Protein AF-A0A1J3J475-F1 (afdb_monomer)

Radius of gyration: 14.27 Å; Cα contacts (8 Å, |Δi|>4): 112; chains: 1; bounding box: 33×34×35 Å

InterPro domains:
  IPR001360 Glycoside hydrolase family 1 [PF00232] (1-90)
  IPR001360 Glycoside hydrolase family 1 [PTHR10353] (1-90)
  IPR017853 Glycoside hydrolase superfamily [SSF51445] (1-90)

Mean predicted aligned error: 2.6 Å

Organism: Noccaea caerulescens (NCBI:txid107243)

pLDDT: mean 96.66, std 2.02, range [85.25, 98.38]

Foldseek 3Di:
DLQAAACCPPQQQADDPQNVCLVVCLVVDVVSDGSNCRNNCLVCVVVVVVVCVVVVNDDDDDDQDQSLQQVPPDPRDGRVVSVVSVVVND

Secondary structure (DSSP, 8-state):
-TTT---TTGGGPPP-HHHHHHHH-GGGSTT---TTTTT-HHHHHHHHHHHHHHTT---------HHHHSTTGGGS---HHHHHHHHHH-

Sequence (90 aa):
AYQYEGAFLTDGKGLNNWDVFTHENPGKIPDGDNGDIAVDQYHRFLEDIQSMNYLGVNSYRLSISWSRVLPKGRFGGINYMGIKYYNSLI

Structure (mmCIF, N/CA/C/O bac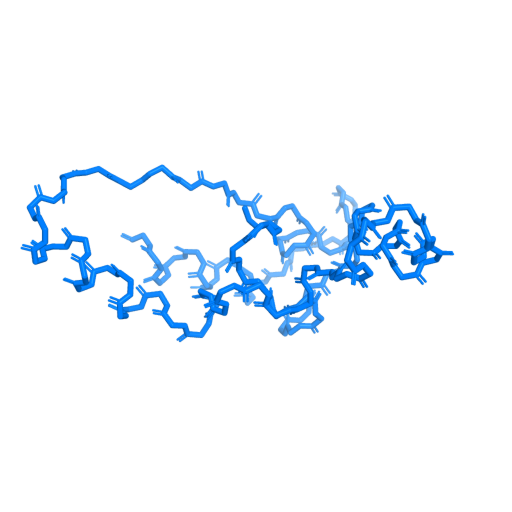kbone):
data_AF-A0A1J3J475-F1
#
_entry.id   AF-A0A1J3J475-F1
#
loop_
_atom_site.group_PDB
_atom_site.id
_atom_site.type_symbol
_atom_site.label_atom_id
_atom_site.label_alt_id
_atom_site.label_comp_id
_atom_site.label_asym_id
_atom_site.label_entity_id
_atom_site.label_seq_id
_atom_site.pdbx_PDB_ins_code
_atom_site.Cartn_x
_atom_site.Cartn_y
_atom_site.Cartn_z
_atom_site.occupancy
_atom_site.B_iso_or_equiv
_atom_site.auth_seq_id
_atom_site.auth_comp_id
_atom_site.auth_asym_id
_atom_site.auth_atom_id
_atom_site.pdbx_PDB_model_num
ATOM 1 N N . ALA A 1 1 ? 2.374 -4.983 4.110 1.00 96.31 1 ALA A N 1
ATOM 2 C CA . ALA A 1 1 ? 2.028 -3.942 3.134 1.00 96.31 1 ALA A CA 1
ATOM 3 C C . ALA A 1 1 ? 1.769 -4.618 1.803 1.00 96.31 1 ALA A C 1
ATOM 5 O O . ALA A 1 1 ? 0.615 -4.839 1.491 1.00 96.31 1 ALA A O 1
ATOM 6 N N . TYR A 1 2 ? 2.809 -5.074 1.092 1.00 98.00 2 TYR A N 1
ATOM 7 C CA . TYR A 1 2 ? 2.661 -5.731 -0.219 1.00 98.00 2 TYR A CA 1
ATOM 8 C C . TYR A 1 2 ? 1.638 -6.881 -0.242 1.00 98.00 2 TYR A C 1
ATOM 10 O O . TYR A 1 2 ? 0.833 -6.970 -1.153 1.00 98.00 2 TYR A O 1
ATOM 18 N N . GLN A 1 3 ? 1.618 -7.707 0.807 1.00 97.81 3 GLN A N 1
ATOM 19 C CA . GLN A 1 3 ? 0.741 -8.880 0.895 1.00 97.81 3 GLN A CA 1
ATOM 20 C C . GLN A 1 3 ? -0.756 -8.564 1.034 1.00 97.81 3 GLN A C 1
ATOM 22 O O . GLN A 1 3 ? -1.559 -9.478 0.898 1.00 97.81 3 GLN A O 1
ATOM 27 N N . TYR A 1 4 ? -1.135 -7.331 1.382 1.00 97.69 4 TYR A N 1
ATOM 28 C CA . TYR A 1 4 ? -2.527 -7.020 1.725 1.00 97.69 4 TYR A CA 1
ATOM 29 C C . TYR A 1 4 ? -3.046 -5.686 1.172 1.00 97.69 4 TYR A C 1
ATOM 31 O O . TYR A 1 4 ? -4.242 -5.569 0.938 1.00 97.69 4 TYR A O 1
ATOM 39 N N . GLU A 1 5 ? -2.187 -4.687 0.937 1.00 98.25 5 GLU A N 1
ATOM 40 C CA . GLU A 1 5 ? -2.633 -3.354 0.505 1.00 98.25 5 GLU A CA 1
ATOM 41 C C . GLU A 1 5 ? -3.191 -3.350 -0.918 1.00 98.25 5 GLU A C 1
ATOM 43 O O . GLU A 1 5 ? -4.228 -2.737 -1.148 1.00 98.25 5 GLU A O 1
ATOM 48 N N . GLY A 1 6 ? -2.484 -3.972 -1.866 1.00 98.19 6 GLY A N 1
ATOM 49 C CA . GLY A 1 6 ? -2.728 -3.740 -3.287 1.00 98.19 6 GLY A CA 1
ATOM 50 C C . GLY A 1 6 ? -2.416 -2.303 -3.708 1.00 98.19 6 GLY A C 1
ATOM 51 O O . GLY A 1 6 ? -1.546 -1.628 -3.133 1.00 98.19 6 GLY A O 1
ATOM 52 N N . ALA A 1 7 ? -3.145 -1.825 -4.719 1.00 97.88 7 ALA A N 1
ATOM 53 C CA . ALA A 1 7 ? -3.058 -0.460 -5.235 1.00 97.88 7 ALA A CA 1
ATOM 54 C C . ALA A 1 7 ? -1.605 -0.067 -5.570 1.00 97.88 7 ALA A C 1
ATOM 56 O O . ALA A 1 7 ? -1.091 0.972 -5.132 1.00 97.88 7 ALA A O 1
ATOM 57 N N . PHE A 1 8 ? -0.909 -0.957 -6.285 1.00 97.06 8 PHE A N 1
ATOM 58 C CA 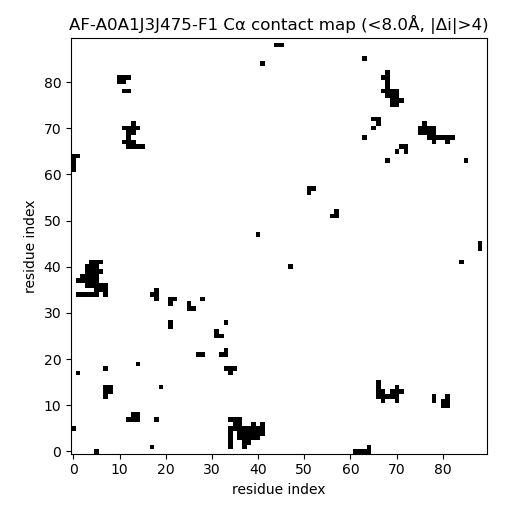. PHE A 1 8 ? 0.552 -0.939 -6.387 1.00 97.06 8 PHE A CA 1
ATOM 59 C C . PHE A 1 8 ? 1.136 0.286 -7.119 1.00 97.06 8 PHE A C 1
ATOM 61 O O . PHE A 1 8 ? 2.295 0.619 -6.868 1.00 97.06 8 PHE A O 1
ATOM 68 N N . LEU A 1 9 ? 0.347 0.987 -7.942 1.00 96.62 9 LEU A N 1
ATOM 69 C CA . LEU A 1 9 ? 0.719 2.237 -8.633 1.00 96.62 9 LEU A CA 1
ATOM 70 C C . LEU A 1 9 ? -0.200 3.426 -8.298 1.00 96.62 9 LEU A C 1
ATOM 72 O O . LEU A 1 9 ? -0.113 4.484 -8.921 1.00 96.62 9 LEU A O 1
ATOM 76 N N . THR A 1 10 ? -1.079 3.274 -7.310 1.00 98.00 10 THR A N 1
ATOM 77 C CA . THR A 1 10 ? -2.043 4.314 -6.937 1.00 98.00 10 THR A CA 1
ATOM 78 C C . THR A 1 10 ? -1.379 5.414 -6.110 1.00 98.00 10 THR A C 1
ATOM 80 O O . THR A 1 10 ? -0.462 5.159 -5.322 1.00 98.00 10 THR A O 1
ATOM 83 N N . ASP A 1 11 ? -1.854 6.650 -6.287 1.00 97.56 11 ASP A N 1
ATOM 84 C CA . ASP A 1 11 ? -1.491 7.824 -5.484 1.00 97.56 11 ASP A CA 1
ATOM 85 C C . ASP A 1 11 ? 0.019 8.056 -5.339 1.00 97.56 11 ASP A C 1
ATOM 87 O O . ASP A 1 11 ? 0.526 8.426 -4.280 1.00 97.56 11 ASP A O 1
ATOM 91 N N . GLY A 1 12 ? 0.762 7.823 -6.421 1.00 96.62 12 GLY A N 1
ATOM 92 C CA . GLY A 1 12 ? 2.194 8.103 -6.482 1.00 96.62 12 GLY A CA 1
ATOM 93 C C . GLY A 1 12 ? 3.079 7.086 -5.761 1.00 96.62 12 GLY A C 1
ATOM 94 O O . GLY A 1 12 ? 4.259 7.372 -5.563 1.00 96.62 12 GLY A O 1
ATOM 95 N N . LYS A 1 13 ? 2.558 5.908 -5.379 1.00 97.88 13 LYS A N 1
ATOM 96 C CA . LYS A 1 13 ? 3.398 4.786 -4.931 1.00 97.88 13 LYS A CA 1
ATOM 97 C C . LYS A 1 13 ? 4.397 4.403 -6.033 1.00 97.88 13 LYS A C 1
ATOM 99 O O . LYS A 1 13 ? 4.035 4.242 -7.193 1.00 97.88 13 LYS A O 1
ATOM 104 N N . GLY A 1 14 ? 5.658 4.226 -5.646 1.00 97.38 14 GLY A N 1
ATOM 105 C CA . GLY A 1 14 ? 6.704 3.676 -6.502 1.00 97.38 14 GLY A CA 1
ATOM 106 C C . GLY A 1 14 ? 6.711 2.146 -6.514 1.00 97.38 14 GLY A C 1
ATOM 107 O O . GLY A 1 14 ? 6.173 1.484 -5.613 1.00 97.38 14 GLY A O 1
ATOM 108 N N . LEU A 1 15 ? 7.386 1.583 -7.514 1.00 97.50 15 LEU A N 1
ATOM 109 C CA . LEU A 1 15 ? 7.659 0.150 -7.570 1.00 97.50 15 LEU A CA 1
ATOM 110 C C . LEU A 1 15 ? 8.630 -0.254 -6.451 1.00 97.50 15 LEU A C 1
ATOM 112 O O . LEU A 1 15 ? 9.588 0.456 -6.142 1.00 97.50 15 LEU A O 1
ATOM 116 N N . ASN A 1 16 ? 8.367 -1.397 -5.835 1.00 96.38 16 ASN A N 1
ATOM 117 C CA . ASN A 1 16 ? 9.280 -2.099 -4.946 1.00 96.38 16 ASN A CA 1
ATOM 118 C C . ASN A 1 16 ? 9.817 -3.368 -5.637 1.00 96.38 16 ASN A C 1
ATOM 120 O O . ASN A 1 16 ? 9.358 -3.754 -6.710 1.00 96.38 16 ASN A O 1
ATOM 124 N N . ASN A 1 17 ? 10.782 -4.037 -5.003 1.00 97.19 17 ASN A N 1
ATOM 125 C CA . ASN A 1 17 ? 11.417 -5.224 -5.580 1.00 97.19 17 ASN A CA 1
ATOM 126 C C . ASN A 1 17 ? 10.436 -6.375 -5.854 1.00 97.19 17 ASN A C 1
ATOM 128 O O . ASN A 1 17 ? 10.665 -7.130 -6.790 1.00 97.19 17 ASN A O 1
ATOM 132 N N . TRP A 1 18 ? 9.371 -6.523 -5.060 1.00 97.38 18 TRP A N 1
ATOM 133 C CA . TRP A 1 18 ? 8.351 -7.551 -5.279 1.00 97.38 18 TRP A CA 1
ATOM 134 C C . TRP A 1 18 ? 7.434 -7.223 -6.456 1.00 97.38 18 TRP A C 1
ATOM 136 O O . TRP A 1 18 ? 7.117 -8.138 -7.211 1.00 97.38 18 TRP A O 1
ATOM 146 N N . ASP A 1 19 ? 7.072 -5.946 -6.646 1.00 97.44 19 ASP A N 1
ATOM 147 C CA . ASP A 1 19 ? 6.354 -5.500 -7.850 1.00 97.44 19 ASP A CA 1
ATOM 148 C C . ASP A 1 19 ? 7.158 -5.956 -9.091 1.00 97.44 19 ASP A C 1
ATOM 150 O O . ASP A 1 19 ? 6.703 -6.783 -9.872 1.00 97.44 19 ASP A O 1
ATOM 154 N N . VAL A 1 20 ? 8.432 -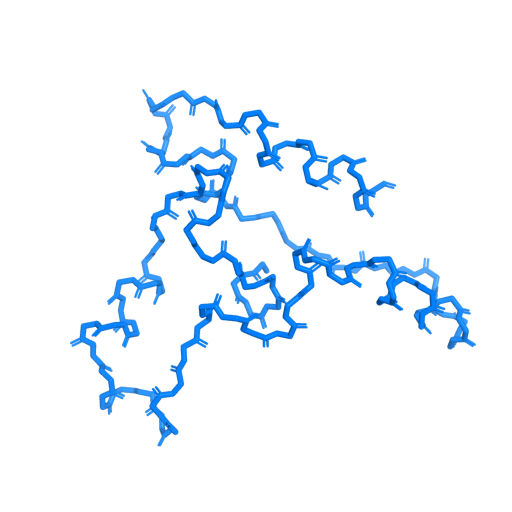5.555 -9.183 1.00 97.62 20 VAL A N 1
ATOM 155 C CA . VAL A 1 20 ? 9.308 -5.911 -10.317 1.00 97.62 20 VAL A CA 1
ATOM 156 C C . VAL A 1 20 ? 9.508 -7.425 -10.448 1.00 97.62 20 VAL A C 1
ATOM 158 O O . VAL A 1 20 ? 9.362 -7.979 -11.534 1.00 97.62 20 VAL A O 1
ATOM 161 N N . PHE A 1 21 ? 9.818 -8.120 -9.350 1.00 97.69 21 PHE A N 1
ATOM 162 C CA . PHE A 1 21 ? 10.101 -9.555 -9.378 1.00 97.69 21 PHE A CA 1
ATOM 163 C C . PHE A 1 21 ? 8.919 -10.375 -9.901 1.00 97.69 21 PHE A C 1
ATOM 165 O O . PHE A 1 21 ? 9.126 -11.255 -10.736 1.00 97.69 21 PHE A O 1
ATOM 172 N N . THR A 1 22 ? 7.704 -10.089 -9.425 1.00 96.69 22 THR A N 1
ATOM 173 C CA . THR A 1 22 ? 6.497 -10.837 -9.812 1.00 96.69 22 THR A CA 1
ATOM 174 C C . THR A 1 22 ? 6.077 -10.549 -11.252 1.00 96.69 22 THR A C 1
ATOM 176 O O . THR A 1 22 ? 5.729 -11.488 -11.966 1.00 96.69 22 THR A O 1
ATOM 179 N N . HIS A 1 23 ? 6.197 -9.301 -11.724 1.00 96.44 23 HIS A N 1
ATOM 180 C CA . HIS A 1 23 ? 5.909 -8.955 -13.123 1.00 96.44 23 HIS A CA 1
ATOM 181 C C . HIS A 1 23 ? 6.950 -9.501 -14.108 1.00 96.44 23 HIS A C 1
ATOM 183 O O . HIS A 1 23 ? 6.586 -9.937 -15.198 1.00 96.44 23 HIS A O 1
ATOM 189 N N . GLU A 1 24 ? 8.237 -9.505 -13.751 1.00 97.00 24 GLU A N 1
ATOM 190 C CA . GLU A 1 24 ? 9.307 -9.990 -14.638 1.00 97.00 24 GLU A CA 1
ATOM 191 C C . GLU A 1 24 ? 9.477 -11.517 -14.609 1.00 97.00 24 GLU A C 1
ATOM 193 O O . GLU A 1 24 ? 10.012 -12.099 -15.554 1.00 97.00 24 GLU A O 1
ATOM 198 N N . ASN A 1 25 ? 9.034 -12.187 -13.539 1.00 94.69 25 ASN A N 1
ATOM 199 C CA . ASN A 1 25 ? 9.250 -13.621 -13.335 1.00 94.69 25 ASN A CA 1
ATOM 200 C C . ASN A 1 25 ? 7.947 -14.369 -12.988 1.00 94.69 25 ASN A C 1
ATOM 202 O O . ASN A 1 25 ? 7.895 -15.034 -11.949 1.00 94.69 25 ASN A O 1
ATOM 206 N N . PRO A 1 26 ? 6.912 -14.355 -13.851 1.00 85.25 26 PRO A N 1
ATOM 207 C CA . PRO A 1 26 ? 5.613 -14.960 -13.536 1.00 85.25 26 PRO A CA 1
ATOM 208 C C . PRO A 1 26 ? 5.712 -16.458 -13.199 1.00 85.25 26 PRO A C 1
ATOM 210 O O . PRO A 1 26 ? 5.018 -16.947 -12.319 1.00 85.25 26 PRO A O 1
ATOM 213 N N . GLY A 1 27 ? 6.657 -17.188 -13.806 1.00 92.56 27 GLY A N 1
ATOM 214 C CA . GLY A 1 27 ? 6.898 -18.608 -13.504 1.00 92.56 27 GLY A CA 1
ATOM 215 C C . GLY A 1 27 ? 7.578 -18.895 -12.156 1.00 92.56 27 GLY A C 1
ATOM 216 O O . GLY A 1 27 ? 7.846 -20.056 -11.847 1.00 92.56 27 GLY A O 1
ATOM 217 N N . LYS A 1 28 ? 7.925 -17.868 -11.367 1.00 95.19 28 LYS A N 1
ATOM 218 C CA . LYS A 1 28 ? 8.455 -18.022 -9.999 1.00 95.19 28 LYS A CA 1
ATOM 219 C C . LYS A 1 28 ? 7.364 -17.997 -8.938 1.00 95.19 28 LYS A C 1
ATOM 221 O O . LYS A 1 28 ? 7.640 -18.387 -7.804 1.00 95.19 28 LYS A O 1
ATOM 226 N N . ILE A 1 29 ? 6.162 -17.563 -9.302 1.00 95.19 29 ILE A N 1
ATOM 227 C CA . ILE A 1 29 ? 4.997 -17.602 -8.433 1.00 95.19 29 ILE A CA 1
ATOM 228 C C . ILE A 1 29 ? 4.166 -18.836 -8.823 1.00 95.19 29 ILE A C 1
ATOM 230 O O . ILE A 1 29 ? 3.814 -18.961 -9.994 1.00 95.19 29 ILE A O 1
ATOM 234 N N . PRO A 1 30 ? 3.894 -19.782 -7.901 1.00 94.31 30 PRO A N 1
ATOM 235 C CA . PRO A 1 30 ? 3.261 -21.060 -8.246 1.00 94.31 30 PRO A CA 1
ATOM 236 C C . PRO A 1 30 ? 1.908 -20.951 -8.960 1.00 94.31 30 PRO A C 1
ATOM 238 O O . PRO A 1 30 ? 1.614 -21.775 -9.821 1.00 94.31 30 PRO A O 1
ATOM 241 N N . ASP A 1 31 ? 1.101 -19.954 -8.604 1.00 94.00 31 ASP A N 1
ATOM 242 C CA . ASP A 1 31 ? -0.199 -19.639 -9.210 1.00 94.00 31 ASP A CA 1
ATOM 243 C C . ASP A 1 31 ? -0.122 -18.491 -10.232 1.00 94.00 31 ASP A 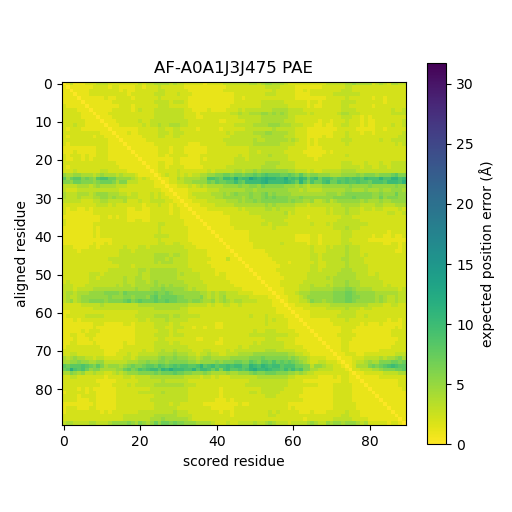C 1
ATOM 245 O O . ASP A 1 31 ? -1.102 -18.211 -10.916 1.00 94.00 31 ASP A O 1
ATOM 249 N N . GLY A 1 32 ? 1.054 -17.878 -10.400 1.00 92.69 32 GLY A N 1
ATOM 250 C CA . GLY A 1 32 ? 1.271 -16.744 -11.298 1.00 92.69 32 GLY A CA 1
ATOM 251 C C . GLY A 1 32 ? 0.722 -15.411 -10.784 1.00 92.69 32 GLY A C 1
ATOM 252 O O . GLY A 1 32 ? 0.753 -14.436 -11.535 1.00 92.69 32 GLY A O 1
ATOM 253 N N . ASP A 1 33 ? 0.247 -15.351 -9.537 1.00 95.12 33 ASP A N 1
ATOM 254 C CA . ASP A 1 33 ? -0.340 -14.141 -8.966 1.00 95.12 33 ASP A CA 1
ATOM 255 C C . ASP A 1 33 ? 0.715 -13.092 -8.571 1.00 95.12 33 ASP A C 1
ATOM 257 O O . ASP A 1 33 ? 1.927 -13.330 -8.519 1.00 95.12 33 ASP A O 1
ATOM 261 N N . ASN A 1 34 ? 0.243 -11.882 -8.276 1.00 96.75 34 ASN A N 1
ATOM 262 C CA . ASN A 1 34 ? 1.063 -10.776 -7.798 1.00 96.75 34 ASN A CA 1
ATOM 263 C C . ASN A 1 34 ? 0.321 -9.947 -6.732 1.00 96.75 34 ASN A C 1
ATOM 265 O O . ASN A 1 34 ? -0.843 -10.181 -6.405 1.00 96.75 34 ASN A O 1
ATOM 269 N N . GLY A 1 35 ? 1.016 -8.963 -6.161 1.00 96.94 35 GLY A N 1
ATOM 270 C CA . 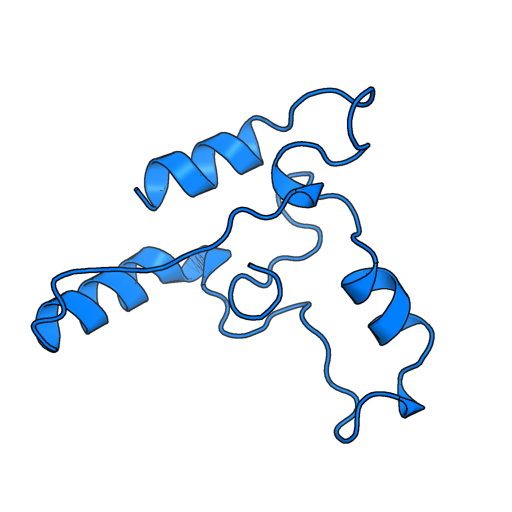GLY A 1 35 ? 0.464 -8.055 -5.154 1.00 96.94 35 GLY A CA 1
ATOM 271 C C . GLY A 1 35 ? -0.242 -6.816 -5.712 1.00 96.94 35 GLY A C 1
ATOM 272 O O . GLY A 1 35 ? -0.391 -5.850 -4.963 1.00 96.94 35 GLY A O 1
ATOM 273 N N . ASP A 1 36 ? -0.649 -6.793 -6.988 1.00 98.00 36 ASP A N 1
ATOM 274 C CA . ASP A 1 36 ? -1.213 -5.585 -7.613 1.00 98.00 36 ASP A CA 1
ATOM 275 C C . ASP A 1 36 ? -2.522 -5.156 -6.937 1.00 98.00 36 ASP A C 1
ATOM 277 O O . ASP A 1 36 ? -2.747 -3.960 -6.713 1.00 98.00 36 ASP A O 1
ATOM 281 N N . ILE A 1 37 ? -3.350 -6.143 -6.568 1.00 98.12 37 ILE A N 1
ATOM 282 C CA . ILE A 1 37 ? -4.639 -5.971 -5.877 1.00 98.12 37 ILE A CA 1
ATOM 283 C C . ILE A 1 37 ? -4.597 -6.548 -4.452 1.00 98.12 37 ILE A C 1
ATOM 285 O O . ILE A 1 37 ? -5.086 -5.905 -3.526 1.00 98.12 37 ILE A O 1
ATOM 289 N N . ALA A 1 38 ? -3.990 -7.724 -4.241 1.00 97.19 38 ALA A N 1
ATOM 290 C CA . ALA A 1 38 ? -4.012 -8.435 -2.954 1.00 97.19 38 ALA A CA 1
ATOM 291 C C . ALA A 1 38 ? -5.450 -8.578 -2.390 1.00 97.19 38 ALA A C 1
ATOM 293 O O . ALA A 1 38 ? -6.349 -8.986 -3.120 1.00 97.19 38 ALA A O 1
ATOM 294 N N . VAL A 1 39 ? -5.689 -8.240 -1.113 1.00 97.69 39 VAL A N 1
ATOM 295 C CA . VAL A 1 39 ? -7.052 -8.168 -0.531 1.00 97.69 39 VAL A CA 1
ATOM 296 C C . VAL A 1 39 ? -7.675 -6.770 -0.631 1.00 97.69 39 VAL A C 1
ATOM 298 O O . VAL A 1 39 ? -8.731 -6.517 -0.057 1.00 97.69 39 VAL A O 1
ATOM 301 N N . ASP A 1 40 ? -7.027 -5.871 -1.374 1.00 98.19 40 ASP A N 1
ATOM 302 C CA . ASP A 1 40 ? -7.450 -4.495 -1.624 1.00 98.19 40 ASP A CA 1
ATOM 303 C C . ASP A 1 40 ? -7.666 -3.651 -0.355 1.00 98.19 40 ASP A C 1
ATOM 305 O O . ASP A 1 40 ? -8.520 -2.760 -0.293 1.00 98.19 40 ASP A O 1
ATOM 309 N N . GLN A 1 41 ? -6.862 -3.896 0.685 1.00 98.06 41 GLN A N 1
ATOM 310 C CA . GLN A 1 41 ? -6.960 -3.137 1.932 1.00 98.06 41 GLN A CA 1
ATOM 311 C C . GLN A 1 41 ? -6.738 -1.634 1.707 1.00 98.06 41 GLN A C 1
ATOM 313 O O . GLN A 1 41 ? -7.262 -0.816 2.464 1.00 98.06 41 GLN A O 1
ATOM 318 N N . TYR A 1 42 ? -5.982 -1.234 0.678 1.00 98.25 42 TYR A N 1
ATOM 319 C CA . TYR A 1 42 ? -5.771 0.182 0.383 1.00 98.25 42 TYR A CA 1
ATOM 320 C C . TYR A 1 42 ? -7.091 0.955 0.253 1.00 98.25 42 TYR A C 1
ATOM 322 O O . TYR A 1 42 ? -7.204 2.061 0.781 1.00 98.25 42 TYR A O 1
ATOM 330 N N . HIS A 1 43 ? -8.106 0.350 -0.368 1.00 98.19 43 HIS A N 1
ATOM 331 C CA . HIS A 1 43 ? -9.433 0.949 -0.504 1.00 98.19 43 HIS A CA 1
ATOM 332 C C . HIS A 1 43 ? -10.412 0.486 0.586 1.00 98.19 43 HIS A C 1
ATOM 334 O O . HIS A 1 43 ? -11.338 1.222 0.924 1.00 98.19 43 HIS A O 1
ATOM 340 N N . ARG A 1 44 ? -10.209 -0.712 1.153 1.00 97.94 44 ARG A N 1
ATOM 341 C CA . ARG A 1 44 ? -11.187 -1.395 2.022 1.00 97.94 44 ARG A CA 1
ATOM 342 C C . ARG A 1 44 ? -10.830 -1.429 3.509 1.00 97.94 44 ARG A C 1
ATOM 344 O O . ARG A 1 44 ? -11.535 -2.063 4.287 1.00 97.94 44 ARG A O 1
ATOM 351 N N . PHE A 1 45 ? -9.788 -0.719 3.944 1.00 96.75 45 PHE A N 1
ATOM 352 C CA . PHE A 1 45 ? -9.315 -0.775 5.335 1.00 96.75 45 PHE A CA 1
ATOM 353 C C . PHE A 1 45 ? -10.395 -0.475 6.392 1.00 96.75 45 PHE A C 1
ATOM 355 O O . PHE A 1 45 ? -10.328 -1.012 7.494 1.00 96.75 45 PHE A O 1
ATOM 362 N N . LEU A 1 46 ? -11.408 0.344 6.081 1.00 96.75 46 LEU A N 1
ATOM 363 C CA . LEU A 1 46 ? -12.527 0.595 6.999 1.00 96.75 46 LEU A CA 1
ATOM 364 C C . LEU A 1 46 ? -13.366 -0.669 7.252 1.00 96.75 46 LEU A C 1
ATOM 366 O O . LEU A 1 46 ? -13.768 -0.912 8.389 1.00 96.75 46 LEU A O 1
ATOM 370 N N . GLU A 1 47 ? -13.599 -1.484 6.223 1.00 97.75 47 GLU A N 1
ATOM 371 C CA . GLU A 1 47 ? -14.314 -2.764 6.331 1.00 97.75 47 GLU A CA 1
ATOM 372 C C . GLU A 1 47 ? -13.486 -3.787 7.122 1.00 97.75 47 GLU A C 1
ATOM 374 O O . GLU A 1 47 ? -14.020 -4.507 7.972 1.00 97.75 47 GLU A O 1
ATOM 379 N N . ASP A 1 48 ? -12.167 -3.806 6.902 1.00 96.38 48 ASP A N 1
ATOM 380 C CA . ASP A 1 48 ? -11.242 -4.656 7.658 1.00 96.38 48 ASP A CA 1
ATOM 381 C C . ASP A 1 48 ? -11.253 -4.294 9.152 1.00 96.38 48 ASP A C 1
ATOM 383 O O . ASP A 1 48 ? -11.356 -5.176 10.006 1.00 96.38 48 ASP A O 1
ATOM 387 N N . ILE A 1 49 ? -11.202 -2.997 9.487 1.00 95.88 49 ILE A N 1
ATOM 388 C CA . ILE A 1 49 ? -11.261 -2.508 10.875 1.00 95.88 49 ILE A CA 1
ATOM 389 C C . ILE A 1 49 ? -12.598 -2.866 11.528 1.00 95.88 49 ILE A C 1
ATOM 391 O O . ILE A 1 49 ? -12.619 -3.337 12.668 1.00 95.88 49 ILE A O 1
ATOM 395 N N . GLN A 1 50 ? -13.715 -2.692 10.817 1.00 96.94 50 GLN A N 1
ATOM 396 C CA . GLN A 1 50 ? -15.034 -3.092 11.315 1.00 96.94 50 GLN A CA 1
ATOM 397 C C . GLN A 1 50 ? -15.097 -4.595 11.604 1.00 96.94 50 GLN A C 1
ATOM 399 O O . GLN A 1 50 ? -15.613 -5.001 12.647 1.00 96.94 50 GLN A O 1
ATOM 404 N N . SER A 1 51 ? -14.522 -5.411 10.721 1.00 97.12 51 SER A N 1
ATOM 405 C CA . SER A 1 51 ? -14.455 -6.864 10.887 1.00 97.12 51 SER A CA 1
ATOM 406 C C . SER A 1 51 ? -13.593 -7.258 12.091 1.00 97.12 51 SER A C 1
ATOM 408 O O . SER A 1 51 ? -14.005 -8.091 12.898 1.00 97.12 51 SER A O 1
ATOM 410 N N . MET A 1 52 ? -12.433 -6.619 12.273 1.00 96.12 52 MET A N 1
ATOM 411 C CA . MET A 1 52 ? -11.576 -6.828 13.447 1.00 96.12 52 MET A CA 1
ATOM 412 C C . MET A 1 52 ? -12.294 -6.465 14.752 1.00 96.12 52 MET A C 1
ATOM 414 O O . MET A 1 52 ? -12.231 -7.228 15.717 1.00 96.12 52 MET A O 1
ATOM 418 N N . ASN A 1 53 ? -13.025 -5.348 14.765 1.00 96.50 53 ASN A N 1
ATOM 419 C CA . ASN A 1 53 ? -13.822 -4.933 15.916 1.00 96.50 53 ASN A CA 1
ATOM 420 C C . ASN A 1 53 ? -14.948 -5.935 16.225 1.00 96.50 53 ASN A C 1
ATOM 422 O O . ASN A 1 53 ? -15.139 -6.301 17.381 1.00 96.50 53 ASN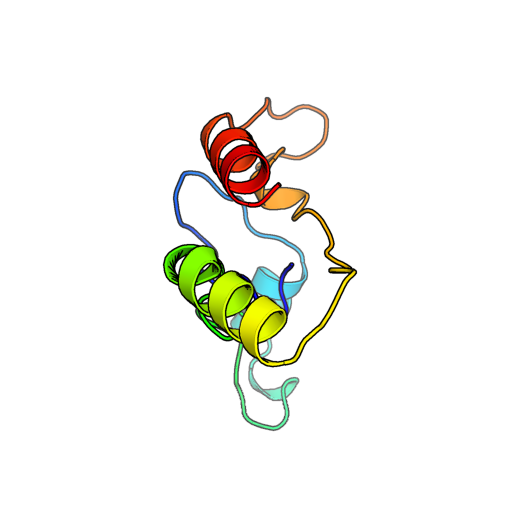 A O 1
ATOM 426 N N . TYR A 1 54 ? -15.654 -6.430 15.201 1.00 97.81 54 TYR A N 1
ATOM 427 C CA . TYR A 1 54 ? -16.694 -7.453 15.364 1.00 97.81 54 TYR A CA 1
ATOM 428 C C . TYR A 1 54 ? -16.146 -8.755 15.969 1.00 97.81 54 TYR A C 1
ATOM 430 O O . TYR A 1 54 ? -16.793 -9.368 16.816 1.00 97.81 54 TYR A O 1
ATOM 438 N N . LEU A 1 55 ? -14.933 -9.154 15.580 1.00 97.75 55 LEU A N 1
ATOM 439 C CA . LEU A 1 55 ? -14.247 -10.330 16.124 1.00 97.75 55 LEU A CA 1
ATOM 440 C C . LEU A 1 55 ? -13.653 -10.107 17.529 1.00 97.75 55 LEU A C 1
ATOM 442 O O . LEU A 1 55 ? -13.130 -11.051 18.120 1.00 97.75 55 LEU A O 1
ATOM 446 N N . GLY A 1 56 ? -13.711 -8.886 18.071 1.00 97.44 56 GLY A N 1
ATOM 447 C CA . GLY A 1 56 ? -13.135 -8.545 19.374 1.00 97.44 56 GLY A CA 1
ATOM 448 C C . GLY A 1 56 ? -11.604 -8.452 19.376 1.00 97.44 56 GLY A C 1
ATOM 449 O O . GLY A 1 56 ? -10.979 -8.587 20.430 1.00 97.44 56 GLY A O 1
ATOM 450 N N . VAL A 1 57 ? -10.981 -8.237 18.213 1.00 97.00 57 VAL A N 1
ATOM 451 C CA . VAL A 1 57 ? -9.530 -8.050 18.094 1.00 97.00 57 VAL A CA 1
ATOM 452 C C . VAL A 1 57 ? -9.150 -6.668 18.626 1.00 97.00 57 VAL A C 1
ATOM 454 O O . VAL A 1 57 ? -9.708 -5.655 18.216 1.00 97.00 57 VAL A O 1
ATOM 457 N N . ASN A 1 58 ? -8.170 -6.615 19.527 1.00 95.19 58 ASN A N 1
ATOM 458 C CA . ASN A 1 58 ? -7.753 -5.385 20.211 1.00 95.19 58 ASN A CA 1
ATOM 459 C C . ASN A 1 58 ? -6.414 -4.811 19.720 1.00 95.19 58 ASN A C 1
ATOM 461 O O . ASN A 1 58 ? -5.936 -3.810 20.248 1.00 95.19 58 ASN A O 1
ATOM 465 N N . SER A 1 59 ? -5.770 -5.467 18.757 1.00 96.00 59 SER A N 1
ATOM 466 C CA . SER A 1 59 ? -4.482 -5.049 18.217 1.00 96.00 59 SER A CA 1
ATOM 467 C C . SER A 1 59 ? -4.391 -5.392 16.739 1.00 96.00 59 SER A C 1
ATOM 469 O O . SER A 1 59 ? -4.762 -6.485 16.316 1.00 96.00 59 SER A O 1
ATOM 471 N N . TYR A 1 60 ? -3.871 -4.451 15.953 1.00 95.75 60 TYR A N 1
ATOM 472 C CA . TYR A 1 60 ? -3.643 -4.647 14.531 1.00 95.75 60 TYR A CA 1
ATOM 473 C C . TYR A 1 60 ? -2.168 -4.425 14.198 1.00 95.75 60 TYR A C 1
ATOM 475 O O . TYR A 1 60 ? -1.634 -3.324 14.329 1.00 95.75 60 TYR A O 1
ATOM 483 N N . ARG A 1 61 ? -1.484 -5.499 13.790 1.00 96.88 61 ARG A N 1
ATOM 484 C CA . ARG A 1 61 ? -0.091 -5.441 13.338 1.00 96.88 61 ARG A CA 1
ATOM 485 C C . ARG A 1 61 ? -0.059 -5.195 11.836 1.00 96.88 61 ARG A C 1
ATOM 487 O O . ARG A 1 61 ? -0.458 -6.058 11.059 1.00 96.88 61 ARG A O 1
ATOM 494 N N . LEU A 1 62 ? 0.535 -4.077 11.442 1.00 96.62 62 LEU A N 1
ATOM 495 C CA . LEU A 1 62 ? 0.751 -3.709 10.046 1.00 96.62 62 LEU A CA 1
ATOM 496 C C . LEU A 1 62 ? 2.215 -3.331 9.789 1.00 96.62 62 LEU A C 1
ATOM 498 O O . LEU A 1 62 ? 2.997 -3.092 10.708 1.00 96.62 62 LEU A O 1
ATOM 502 N N . SER A 1 63 ? 2.590 -3.281 8.516 1.00 98.00 63 SER A N 1
ATOM 503 C CA . SER A 1 63 ? 3.847 -2.705 8.038 1.00 98.00 63 SER A CA 1
ATOM 504 C C . SER A 1 63 ? 3.554 -1.518 7.122 1.00 98.00 63 SER A C 1
ATOM 506 O O . SER A 1 63 ? 2.597 -1.581 6.353 1.00 98.00 63 SER A O 1
ATOM 508 N N . ILE A 1 64 ? 4.437 -0.527 7.088 1.00 97.94 64 ILE A N 1
ATOM 509 C CA . ILE A 1 64 ? 4.358 0.603 6.155 1.00 97.94 64 ILE A CA 1
ATOM 510 C C . ILE A 1 64 ? 5.102 0.258 4.857 1.00 97.94 64 ILE A C 1
ATOM 512 O O . ILE A 1 64 ? 6.238 -0.220 4.886 1.00 97.94 64 ILE A O 1
ATOM 516 N N . SER A 1 65 ? 4.478 0.505 3.707 1.00 98.19 65 SER A N 1
ATOM 517 C CA . SER A 1 65 ? 5.100 0.374 2.390 1.00 98.19 65 SER A CA 1
ATOM 518 C C . SER A 1 65 ? 6.105 1.502 2.170 1.00 98.19 65 SER A C 1
ATOM 520 O O . SER A 1 65 ? 5.725 2.659 1.966 1.00 98.19 65 SER A O 1
ATOM 522 N N . TRP A 1 66 ? 7.400 1.167 2.167 1.00 97.69 66 TRP A N 1
ATOM 523 C CA . TRP A 1 66 ? 8.461 2.142 1.896 1.00 97.69 66 TRP A CA 1
ATOM 524 C C . TRP A 1 66 ? 8.213 2.847 0.563 1.00 97.69 66 TRP A C 1
ATOM 526 O O . TRP A 1 66 ? 8.179 4.074 0.522 1.00 97.69 66 TRP A O 1
ATOM 536 N N . SER A 1 67 ? 7.969 2.097 -0.516 1.00 97.62 67 SER A N 1
ATOM 537 C CA . SER A 1 67 ? 7.772 2.685 -1.844 1.00 97.62 67 SER A CA 1
ATOM 538 C C . SER A 1 67 ? 6.488 3.517 -1.958 1.00 97.62 67 SER A C 1
ATOM 540 O O . SER A 1 67 ? 6.354 4.299 -2.893 1.00 97.62 67 SER A O 1
ATOM 542 N N . ARG A 1 68 ? 5.553 3.417 -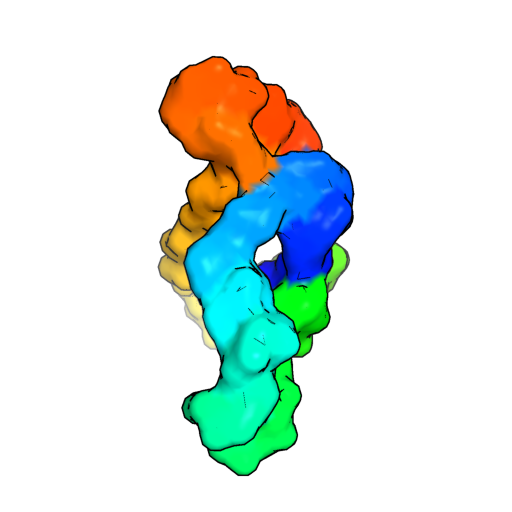1.002 1.00 98.00 68 ARG A N 1
ATOM 543 C CA . ARG A 1 68 ? 4.391 4.314 -0.928 1.00 98.00 68 ARG A CA 1
ATOM 544 C C . ARG A 1 68 ? 4.739 5.651 -0.277 1.00 98.00 68 ARG A C 1
ATOM 546 O O . ARG A 1 68 ? 4.259 6.670 -0.754 1.00 98.00 68 ARG A O 1
ATOM 553 N N . VA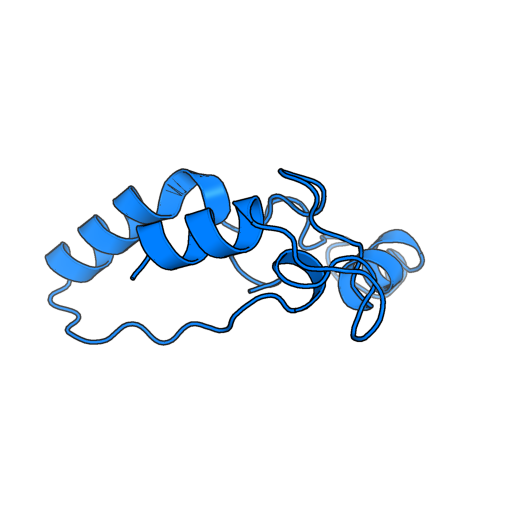L A 1 69 ? 5.569 5.662 0.770 1.00 98.06 69 VAL A N 1
ATOM 554 C CA . VAL A 1 69 ? 5.959 6.889 1.502 1.00 98.06 69 VAL A CA 1
ATOM 555 C C . VAL A 1 69 ? 7.131 7.615 0.835 1.00 98.06 69 VAL A C 1
ATOM 557 O O . VAL A 1 69 ? 7.149 8.843 0.771 1.00 98.06 69 VAL A O 1
ATOM 560 N N . LEU A 1 70 ? 8.095 6.864 0.304 1.00 98.00 70 LEU A N 1
ATOM 561 C CA . LEU A 1 70 ? 9.281 7.355 -0.398 1.00 98.00 70 LEU A CA 1
ATOM 562 C C . LEU A 1 70 ? 9.397 6.638 -1.758 1.00 98.00 70 LEU A C 1
ATOM 564 O O . LEU A 1 70 ? 10.184 5.695 -1.889 1.00 98.00 70 LEU A O 1
ATOM 568 N N . PRO A 1 71 ? 8.635 7.064 -2.787 1.00 97.19 71 PRO A N 1
ATOM 569 C CA . PRO A 1 71 ? 8.537 6.363 -4.077 1.00 97.19 71 PRO A CA 1
ATOM 570 C C . PRO A 1 71 ? 9.854 6.217 -4.826 1.00 97.19 71 PRO A C 1
ATOM 572 O O . PRO A 1 71 ? 10.059 5.265 -5.569 1.00 97.19 71 PRO A O 1
ATOM 575 N N . LYS A 1 72 ? 10.754 7.175 -4.617 1.00 96.19 72 LYS A N 1
ATOM 576 C CA . LYS A 1 72 ? 12.084 7.237 -5.225 1.00 96.19 72 LYS A CA 1
ATOM 577 C C . LYS A 1 72 ? 13.190 6.980 -4.185 1.00 96.19 72 LYS A C 1
ATOM 579 O O . LYS A 1 72 ? 14.333 7.396 -4.361 1.00 96.19 72 LYS A O 1
ATOM 584 N N . GLY A 1 73 ? 12.847 6.322 -3.074 1.00 93.12 73 GLY A N 1
ATOM 585 C CA . GLY A 1 73 ? 13.768 6.007 -1.986 1.00 93.12 73 GLY A CA 1
ATOM 586 C C . GLY A 1 73 ? 14.239 7.236 -1.201 1.00 93.12 73 GLY A C 1
ATOM 587 O O . GLY A 1 73 ? 13.597 8.285 -1.188 1.00 93.12 73 GLY A O 1
ATOM 588 N N . ARG A 1 74 ? 15.383 7.099 -0.521 1.00 91.25 74 ARG A N 1
ATOM 589 C CA . ARG A 1 74 ? 15.894 8.065 0.471 1.00 91.25 74 ARG A CA 1
ATOM 590 C C . ARG A 1 74 ? 16.031 9.506 -0.040 1.00 91.25 74 ARG A C 1
ATOM 592 O O . ARG A 1 74 ? 15.828 10.433 0.735 1.00 91.25 74 ARG A O 1
ATOM 599 N N . PHE A 1 75 ? 16.390 9.696 -1.309 1.00 92.38 75 PHE A N 1
ATOM 600 C CA . PHE A 1 75 ? 16.712 11.013 -1.883 1.00 92.38 75 PHE A CA 1
ATOM 601 C C . PHE A 1 75 ? 15.619 11.561 -2.809 1.00 92.38 75 PHE A C 1
ATOM 603 O O . PHE A 1 75 ? 15.808 12.574 -3.472 1.00 92.38 75 PHE A O 1
ATOM 610 N N . GLY A 1 76 ? 14.480 10.874 -2.879 1.00 90.88 76 GLY A N 1
ATOM 611 C CA . GLY A 1 76 ? 13.489 11.068 -3.926 1.00 90.88 76 GLY A CA 1
ATOM 612 C C . GLY A 1 76 ? 12.261 11.898 -3.554 1.00 90.88 76 GLY A C 1
ATOM 613 O O . GLY A 1 76 ? 11.334 11.994 -4.358 1.00 90.88 76 GLY A O 1
ATOM 614 N N . GLY A 1 77 ? 12.258 12.479 -2.353 1.00 95.19 77 GLY A N 1
ATOM 615 C CA . GLY A 1 77 ? 11.121 13.208 -1.799 1.00 95.19 77 GLY A CA 1
ATOM 616 C C . GLY A 1 77 ? 10.065 12.303 -1.159 1.00 95.19 77 GLY A C 1
ATOM 617 O O . GLY A 1 77 ? 10.102 11.077 -1.268 1.00 95.19 77 GLY A O 1
ATOM 618 N N . ILE A 1 78 ? 9.133 12.944 -0.456 1.00 97.75 78 ILE A N 1
ATOM 619 C CA . ILE A 1 78 ? 8.059 12.298 0.302 1.00 97.75 78 ILE A CA 1
ATOM 620 C C . ILE A 1 78 ? 6.776 12.303 -0.527 1.00 97.75 78 ILE A C 1
ATOM 622 O O . ILE A 1 78 ? 6.418 13.321 -1.118 1.00 97.75 78 ILE A O 1
ATOM 626 N N . ASN A 1 79 ? 6.053 11.185 -0.521 1.00 98.06 79 ASN A N 1
ATOM 627 C CA . ASN A 1 79 ? 4.700 11.117 -1.054 1.00 98.06 79 ASN A CA 1
ATOM 628 C C . ASN A 1 79 ? 3.664 11.351 0.052 1.00 98.06 79 ASN A C 1
ATOM 630 O O . ASN A 1 79 ? 3.365 10.465 0.857 1.00 98.06 79 ASN A O 1
ATOM 634 N N . TYR A 1 80 ? 3.083 12.549 0.063 1.00 98.19 80 TYR A N 1
ATOM 635 C CA . TYR A 1 80 ? 2.077 12.938 1.051 1.00 98.19 80 TYR A CA 1
ATOM 636 C C . TYR A 1 80 ? 0.779 12.134 0.957 1.00 98.19 80 TYR A C 1
ATOM 638 O O . TYR A 1 80 ? 0.123 11.957 1.981 1.00 98.19 80 TYR A O 1
ATOM 646 N N . MET A 1 81 ? 0.418 11.602 -0.215 1.00 98.38 81 MET A N 1
ATOM 647 C CA . MET A 1 81 ? -0.764 10.741 -0.321 1.00 98.38 81 MET A CA 1
ATOM 648 C C . MET A 1 81 ? -0.543 9.403 0.385 1.00 98.38 81 MET A C 1
ATOM 650 O O . MET A 1 81 ? -1.424 8.931 1.098 1.00 98.38 81 MET A O 1
ATOM 654 N N . GLY A 1 82 ? 0.670 8.848 0.292 1.00 97.56 82 GLY A N 1
ATOM 655 C CA . GLY A 1 82 ? 1.065 7.678 1.072 1.00 97.56 82 GLY A CA 1
ATOM 656 C C . GLY A 1 82 ? 0.971 7.918 2.579 1.00 97.56 82 GLY A C 1
ATOM 657 O O . GLY A 1 82 ? 0.447 7.076 3.301 1.00 97.56 82 GLY A O 1
ATOM 658 N N . ILE A 1 83 ? 1.413 9.087 3.054 1.00 98.19 83 ILE A N 1
ATOM 659 C CA . ILE A 1 83 ? 1.266 9.479 4.466 1.00 98.19 83 ILE A CA 1
ATOM 660 C C . ILE A 1 83 ? -0.210 9.615 4.848 1.00 98.19 83 ILE A C 1
ATOM 662 O O . ILE A 1 83 ? -0.620 9.106 5.887 1.00 98.19 83 ILE A O 1
ATOM 666 N N . LYS A 1 84 ? -1.016 10.275 4.009 1.00 98.38 84 LYS A N 1
ATOM 667 C CA . LYS A 1 84 ? -2.452 10.455 4.248 1.00 98.38 84 LYS A CA 1
ATOM 668 C C . LYS A 1 84 ? -3.176 9.113 4.388 1.00 98.38 84 LYS A C 1
ATOM 670 O O . LYS A 1 84 ? -4.024 8.992 5.267 1.00 98.38 84 LYS A O 1
ATOM 675 N N . TYR A 1 85 ? -2.824 8.122 3.568 1.00 98.19 85 TYR A N 1
ATOM 676 C CA . TYR A 1 85 ? -3.358 6.764 3.680 1.00 98.19 85 TYR A CA 1
ATOM 677 C C . TYR A 1 85 ? -3.075 6.154 5.060 1.00 98.19 85 TYR A C 1
ATOM 679 O O . TYR A 1 85 ? -4.015 5.802 5.768 1.00 98.19 85 TYR A O 1
ATOM 687 N N . TYR A 1 86 ? -1.810 6.109 5.495 1.00 98.25 86 TYR A N 1
ATOM 688 C CA . TYR A 1 86 ? -1.473 5.534 6.804 1.00 98.25 86 TYR A CA 1
ATOM 689 C C . TYR A 1 86 ? -2.072 6.325 7.973 1.00 98.25 86 TYR A C 1
ATOM 691 O O . TYR A 1 86 ? -2.529 5.712 8.928 1.00 98.25 86 TYR A O 1
ATOM 699 N N . ASN A 1 87 ? -2.152 7.656 7.876 1.00 97.94 87 ASN A N 1
ATOM 700 C CA . ASN A 1 87 ? -2.838 8.490 8.870 1.00 97.94 87 ASN A CA 1
ATOM 701 C C . ASN A 1 87 ? -4.358 8.275 8.917 1.00 97.94 87 ASN A C 1
ATOM 703 O O . ASN A 1 87 ? -4.978 8.672 9.891 1.00 97.94 87 ASN A O 1
ATOM 707 N N . SER A 1 88 ? -4.974 7.740 7.859 1.00 97.06 88 SER A N 1
ATOM 708 C CA . SER A 1 88 ? -6.406 7.406 7.873 1.00 97.06 88 SER A CA 1
ATOM 709 C C . SER A 1 88 ? -6.658 6.010 8.445 1.00 97.06 88 SER A C 1
ATOM 711 O O . SER A 1 88 ? -7.750 5.737 8.931 1.00 9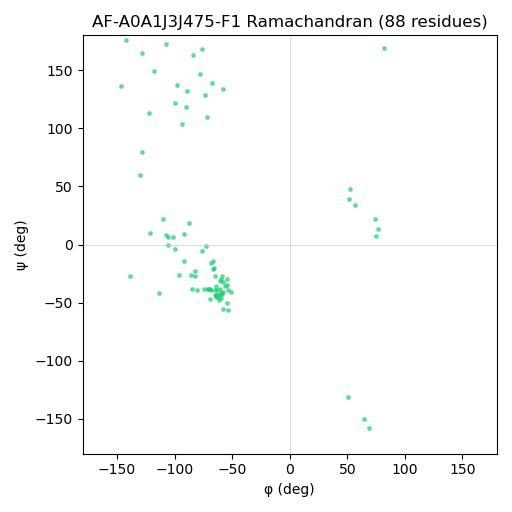7.06 88 SER A O 1
ATOM 713 N N . LEU A 1 89 ? -5.661 5.124 8.346 1.00 95.88 89 LEU A N 1
ATOM 714 C CA . LEU A 1 89 ? -5.707 3.750 8.845 1.00 95.88 89 LEU A CA 1
ATOM 715 C C . LEU A 1 89 ? -5.400 3.648 10.352 1.00 95.88 89 LEU A C 1
ATOM 717 O O . LEU A 1 89 ? -5.845 2.694 10.987 1.00 95.88 89 LEU A O 1
ATOM 721 N N . ILE A 1 90 ? -4.622 4.590 10.893 1.00 94.69 90 ILE A N 1
ATOM 722 C CA . ILE A 1 90 ? -4.192 4.675 12.303 1.00 94.69 90 ILE A CA 1
ATOM 723 C C . ILE A 1 90 ? -5.088 5.653 13.060 1.00 94.69 90 ILE A C 1
ATOM 725 O O . ILE A 1 90 ? -5.522 5.289 14.175 1.00 94.69 90 ILE A O 1
#

Solvent-accessible surface area (backbone atoms only — not comparable to full-atom values): 5208 Å² total; per-residue (Å²): 61,63,81,36,27,20,55,50,67,49,73,66,23,24,75,46,73,64,56,52,47,38,72,78,38,40,90,75,36,96,86,52,65,66,46,53,44,52,76,34,35,71,83,40,46,69,60,52,50,52,50,37,52,74,73,67,56,89,77,84,93,82,57,83,49,59,26,29,38,22,36,60,43,97,87,49,56,75,30,64,56,33,48,51,52,54,65,70,77,105

Nearest PDB structures (foldseek):
  3vij-assembly1_A  TM=9.789E-01  e=1.611E-07  Neotermes koshunensis
  3vim-assembly1_A  TM=9.782E-01  e=1.611E-07  Neotermes koshunensis
  3vik-assembly1_A  TM=9.792E-01  e=1.715E-07  Neotermes koshunensis
  3vif-assembly1_A  TM=9.785E-01  e=2.069E-07  Neotermes koshunensis
  1wcg-assembly2_B  TM=9.750E-01  e=1.347E-06  Brevicoryne brassicae